Protein AF-A0A1F7LCM8-F1 (afdb_monomer_lite)

Structure (mmCIF, N/CA/C/O backbone):
data_AF-A0A1F7LCM8-F1
#
_entry.id   AF-A0A1F7LCM8-F1
#
loop_
_atom_site.group_PDB
_atom_site.id
_atom_site.type_symbol
_atom_site.label_atom_id
_atom_site.label_alt_id
_atom_site.label_comp_id
_atom_site.label_asym_id
_atom_site.label_entity_id
_atom_site.label_seq_id
_atom_site.pdbx_PDB_ins_code
_atom_site.Cartn_x
_atom_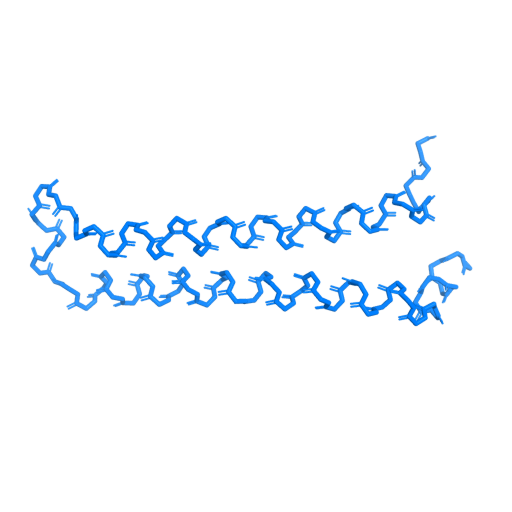site.Cartn_y
_atom_site.Cartn_z
_atom_site.occupancy
_atom_site.B_iso_or_equiv
_atom_site.auth_seq_id
_atom_site.auth_comp_id
_atom_site.auth_asym_id
_atom_site.auth_atom_id
_atom_site.pdbx_PDB_model_num
ATOM 1 N N . MET A 1 1 ? 11.857 8.520 -27.995 1.00 55.34 1 MET A N 1
ATOM 2 C CA . MET A 1 1 ? 11.831 7.115 -28.469 1.00 55.34 1 MET A CA 1
ATOM 3 C C . MET A 1 1 ? 11.978 6.090 -27.338 1.00 55.34 1 MET A C 1
ATOM 5 O O . MET A 1 1 ? 11.202 5.148 -27.341 1.00 55.34 1 MET A O 1
ATOM 9 N N . LEU A 1 2 ? 12.859 6.287 -26.342 1.00 58.94 2 LEU A N 1
ATOM 10 C CA . LEU A 1 2 ? 13.083 5.329 -25.234 1.00 58.94 2 LEU A CA 1
ATOM 11 C C . LEU A 1 2 ? 11.840 5.032 -24.353 1.00 58.94 2 LEU A C 1
ATOM 13 O O . LEU A 1 2 ? 11.648 3.911 -23.890 1.00 58.94 2 LEU A O 1
ATOM 17 N N . GLN A 1 3 ? 10.960 6.019 -24.144 1.00 57.56 3 GLN A N 1
ATOM 18 C CA . GLN A 1 3 ? 9.712 5.820 -23.388 1.00 57.56 3 GLN A CA 1
ATOM 19 C C . GLN A 1 3 ? 8.707 4.910 -24.114 1.00 57.56 3 GLN A C 1
ATOM 21 O O . GLN A 1 3 ? 8.061 4.084 -23.476 1.00 57.56 3 GLN A O 1
ATOM 26 N N . LEU A 1 4 ? 8.606 5.013 -25.446 1.00 59.28 4 LEU A N 1
ATOM 27 C CA . LEU A 1 4 ? 7.727 4.152 -26.248 1.00 59.28 4 LEU A CA 1
ATOM 28 C C . LEU A 1 4 ? 8.211 2.696 -26.238 1.00 59.28 4 LEU A C 1
ATOM 30 O O . LEU A 1 4 ? 7.385 1.793 -26.159 1.00 59.28 4 LEU A O 1
ATOM 34 N N . SER A 1 5 ? 9.528 2.452 -26.233 1.00 62.25 5 SER A N 1
ATOM 35 C CA . SER A 1 5 ? 10.072 1.090 -26.122 1.00 62.25 5 SER A CA 1
ATOM 36 C C . SER A 1 5 ? 9.807 0.441 -24.760 1.00 62.25 5 SER A C 1
ATOM 38 O O . SER A 1 5 ? 9.541 -0.754 -24.716 1.00 62.25 5 SER A O 1
ATOM 40 N N . LEU A 1 6 ? 9.806 1.207 -23.662 1.00 64.94 6 LEU A N 1
ATOM 41 C CA . LEU A 1 6 ? 9.503 0.679 -22.321 1.00 64.94 6 LEU A CA 1
ATOM 42 C C . LEU A 1 6 ? 8.031 0.311 -22.152 1.00 64.94 6 LEU A C 1
ATOM 44 O O . LEU A 1 6 ? 7.713 -0.740 -21.605 1.00 64.94 6 LEU A O 1
ATOM 48 N N . LEU A 1 7 ? 7.135 1.148 -22.678 1.00 67.56 7 LEU A N 1
ATOM 49 C CA . LEU A 1 7 ? 5.696 0.871 -22.703 1.00 67.56 7 LEU A CA 1
ATOM 50 C C . LEU A 1 7 ? 5.330 -0.284 -23.647 1.00 67.56 7 LEU A C 1
ATOM 52 O O . LEU A 1 7 ? 4.206 -0.769 -23.599 1.00 67.56 7 LEU A O 1
ATOM 56 N N . SER A 1 8 ? 6.266 -0.723 -24.488 1.00 73.69 8 SER A N 1
ATOM 57 C CA . SER A 1 8 ? 6.102 -1.878 -25.372 1.00 73.69 8 SER A CA 1
ATOM 58 C C . SER A 1 8 ? 6.689 -3.166 -24.784 1.00 73.69 8 SER A C 1
ATOM 60 O O . SER A 1 8 ? 6.455 -4.231 -25.350 1.00 73.69 8 SER A O 1
ATOM 62 N N . ASP A 1 9 ? 7.451 -3.096 -23.682 1.00 82.00 9 ASP A N 1
ATOM 63 C CA . ASP A 1 9 ? 8.004 -4.281 -23.022 1.00 82.00 9 ASP A CA 1
ATOM 64 C C . ASP A 1 9 ? 6.938 -4.907 -22.100 1.00 82.00 9 ASP A C 1
ATOM 66 O O . ASP A 1 9 ? 6.630 -4.360 -21.032 1.00 82.00 9 ASP A O 1
ATOM 70 N N . PRO A 1 10 ? 6.376 -6.076 -22.463 1.00 84.06 10 PRO A N 1
ATOM 71 C CA . PRO A 1 10 ? 5.324 -6.710 -21.679 1.00 84.06 10 PRO A CA 1
ATOM 72 C C . PRO A 1 10 ? 5.793 -7.098 -20.273 1.00 84.06 10 PRO A C 1
ATOM 74 O O . PRO A 1 10 ? 4.976 -7.143 -19.355 1.00 84.06 10 PRO A O 1
ATOM 77 N N . ARG A 1 11 ? 7.092 -7.355 -20.061 1.00 84.94 11 ARG A N 1
ATOM 78 C CA . ARG A 1 11 ? 7.626 -7.683 -18.729 1.00 84.94 11 ARG A CA 1
ATOM 79 C C . ARG A 1 11 ? 7.639 -6.460 -17.825 1.00 84.94 11 ARG A C 1
ATOM 81 O O . ARG A 1 11 ? 7.296 -6.575 -16.650 1.00 84.94 11 ARG A O 1
ATOM 88 N N . PHE A 1 12 ? 8.011 -5.303 -18.371 1.00 84.56 12 PHE A N 1
ATOM 89 C CA . PHE A 1 12 ? 7.966 -4.041 -17.642 1.00 84.56 12 PHE A CA 1
ATOM 90 C C . PHE A 1 12 ? 6.529 -3.689 -17.254 1.00 84.56 12 PHE A C 1
ATOM 92 O O . PHE A 1 12 ? 6.268 -3.444 -16.077 1.00 84.56 12 PHE A O 1
ATOM 99 N N . LEU A 1 13 ? 5.593 -3.753 -18.208 1.00 87.00 13 LEU A N 1
ATOM 100 C CA . LEU A 1 13 ? 4.178 -3.486 -17.949 1.00 87.00 13 LEU A CA 1
ATOM 101 C C . LEU A 1 13 ? 3.617 -4.400 -16.859 1.00 87.00 13 LEU A C 1
ATOM 103 O O . LEU A 1 13 ? 3.067 -3.898 -15.886 1.00 87.00 13 LEU A O 1
ATOM 107 N N . TRP A 1 14 ? 3.826 -5.717 -16.956 1.00 89.12 14 TRP A N 1
ATOM 108 C CA . TRP A 1 14 ? 3.368 -6.655 -15.927 1.00 89.12 14 TRP A CA 1
ATOM 109 C C . TRP A 1 14 ? 3.946 -6.349 -14.546 1.00 89.12 14 TRP A C 1
ATOM 111 O O . TRP A 1 14 ? 3.228 -6.408 -13.548 1.00 89.12 14 TRP A O 1
ATOM 121 N N . ASN A 1 15 ? 5.228 -5.992 -14.483 1.00 89.50 15 ASN A N 1
ATOM 122 C CA . ASN A 1 15 ? 5.890 -5.668 -13.227 1.00 89.50 15 ASN A CA 1
ATOM 123 C C . ASN A 1 15 ? 5.350 -4.369 -12.602 1.00 89.50 15 ASN A C 1
ATOM 125 O O . ASN A 1 15 ? 5.120 -4.309 -11.394 1.00 89.50 15 ASN A O 1
ATOM 129 N N . VAL A 1 16 ? 5.106 -3.340 -13.419 1.00 90.25 16 VAL A N 1
ATOM 130 C CA . VAL A 1 16 ? 4.502 -2.076 -12.974 1.00 90.25 16 VAL A CA 1
ATOM 131 C C . VAL A 1 16 ? 3.046 -2.285 -12.556 1.00 90.25 16 VAL A C 1
ATOM 133 O O . VAL A 1 16 ? 2.648 -1.804 -11.498 1.00 90.25 16 VAL A O 1
ATOM 136 N N . THR A 1 17 ? 2.265 -3.059 -13.316 1.00 92.75 17 THR A N 1
ATOM 137 C CA . THR A 1 17 ? 0.885 -3.419 -12.963 1.00 92.75 17 THR A CA 1
ATOM 138 C C . THR A 1 17 ? 0.826 -4.159 -11.629 1.00 92.75 17 THR A C 1
ATOM 140 O O . THR A 1 17 ? -0.008 -3.822 -10.793 1.00 92.75 17 THR A O 1
ATOM 143 N N . ALA A 1 18 ? 1.727 -5.115 -11.383 1.00 93.19 18 ALA A N 1
ATOM 144 C CA . ALA A 1 18 ? 1.808 -5.804 -10.097 1.00 93.19 18 ALA A CA 1
ATOM 145 C C . ALA A 1 18 ? 2.076 -4.822 -8.942 1.00 93.19 18 ALA A C 1
ATOM 147 O O . ALA A 1 18 ? 1.374 -4.859 -7.931 1.00 93.19 18 ALA A O 1
ATOM 148 N N . GLY A 1 19 ? 3.022 -3.893 -9.118 1.00 93.38 19 GLY A N 1
ATOM 149 C CA . GLY A 1 19 ? 3.290 -2.831 -8.145 1.00 93.38 19 GLY A CA 1
ATOM 150 C C . GLY A 1 19 ? 2.068 -1.945 -7.876 1.00 93.38 19 GLY A C 1
ATOM 151 O O . GLY A 1 19 ? 1.737 -1.696 -6.718 1.00 93.38 19 GLY A O 1
ATOM 152 N N . TYR A 1 20 ? 1.343 -1.541 -8.925 1.00 93.88 20 TYR A N 1
ATOM 153 C CA . TYR A 1 20 ? 0.102 -0.771 -8.798 1.00 93.88 20 TYR A CA 1
ATOM 154 C C . TYR A 1 20 ? -0.983 -1.517 -8.028 1.00 93.88 20 TYR A C 1
ATOM 156 O O . TYR A 1 20 ? -1.633 -0.922 -7.171 1.00 93.88 20 TYR A O 1
ATOM 164 N N . LEU A 1 21 ? -1.182 -2.808 -8.301 1.00 96.88 21 LEU A N 1
ATOM 165 C CA . LEU A 1 21 ? -2.163 -3.619 -7.579 1.00 96.88 21 LEU A CA 1
ATOM 166 C C . LEU A 1 21 ? -1.831 -3.678 -6.087 1.00 96.88 21 LEU A C 1
ATOM 168 O O . LEU A 1 21 ? -2.716 -3.488 -5.256 1.00 96.88 21 LEU A O 1
ATOM 172 N N . VAL A 1 22 ? -0.555 -3.859 -5.740 1.00 96.12 22 VAL A N 1
ATOM 173 C CA . VAL A 1 22 ? -0.103 -3.843 -4.343 1.00 96.12 22 VAL A CA 1
ATOM 174 C C . VAL A 1 22 ? -0.357 -2.479 -3.692 1.00 96.12 22 VAL A C 1
ATOM 176 O O . VAL A 1 22 ? -0.884 -2.420 -2.579 1.00 96.12 22 VAL A O 1
ATOM 179 N N . THR A 1 23 ? -0.070 -1.380 -4.395 1.00 97.00 23 THR A N 1
ATOM 180 C CA . THR A 1 23 ? -0.369 -0.022 -3.917 1.00 97.00 23 THR A CA 1
ATOM 181 C C . THR A 1 23 ? -1.868 0.190 -3.698 1.00 97.00 23 THR A C 1
ATOM 183 O O . THR A 1 23 ? -2.256 0.730 -2.663 1.00 97.00 23 THR A O 1
ATOM 186 N N . LEU A 1 24 ? -2.718 -0.254 -4.629 1.00 97.00 24 LEU A N 1
ATOM 187 C CA . LEU A 1 24 ? -4.175 -0.132 -4.522 1.00 97.00 24 LEU A CA 1
ATOM 188 C C . LEU A 1 24 ? -4.730 -0.935 -3.345 1.00 97.00 24 LEU A C 1
ATOM 190 O O . LEU A 1 24 ? -5.579 -0.428 -2.616 1.00 97.00 24 LEU A O 1
ATOM 194 N N . VAL A 1 25 ? -4.224 -2.150 -3.118 1.00 97.19 25 VAL A N 1
ATOM 195 C CA . VAL A 1 25 ? -4.591 -2.955 -1.945 1.00 97.19 25 VAL A CA 1
ATOM 196 C C . VAL A 1 25 ? -4.187 -2.235 -0.658 1.00 97.19 25 VAL A C 1
ATOM 198 O O . VAL A 1 25 ? -5.012 -2.092 0.242 1.00 97.19 25 VAL A O 1
ATOM 201 N N . GLY A 1 26 ? -2.957 -1.718 -0.580 1.00 95.94 26 GLY A N 1
ATOM 202 C CA . GLY A 1 26 ? -2.501 -0.931 0.567 1.00 95.94 26 GLY A CA 1
ATOM 203 C C . GLY A 1 26 ? -3.389 0.288 0.835 1.00 95.94 26 GLY A C 1
ATOM 204 O O . GLY A 1 26 ? -3.857 0.483 1.957 1.00 95.94 26 GLY A O 1
ATOM 205 N N . ALA A 1 27 ? -3.704 1.060 -0.209 1.00 96.50 27 ALA A N 1
ATOM 206 C CA . ALA A 1 27 ? -4.595 2.215 -0.126 1.00 96.50 27 ALA A CA 1
ATOM 207 C C . ALA A 1 27 ? -6.005 1.828 0.347 1.00 96.50 27 ALA A C 1
ATOM 209 O O . ALA A 1 27 ? -6.549 2.470 1.244 1.00 96.50 27 ALA A O 1
ATOM 210 N N . ALA A 1 28 ? -6.582 0.756 -0.202 1.00 97.25 28 ALA A N 1
ATOM 211 C CA . ALA A 1 28 ? -7.902 0.272 0.188 1.00 97.25 28 ALA A CA 1
ATOM 212 C C . ALA A 1 28 ? -7.951 -0.140 1.667 1.00 97.25 28 ALA A C 1
ATOM 214 O O . ALA A 1 28 ? -8.915 0.186 2.358 1.00 97.25 28 ALA A O 1
ATOM 215 N N . LEU A 1 29 ? -6.903 -0.794 2.181 1.00 95.38 29 LEU A N 1
ATOM 216 C CA . LEU A 1 29 ? -6.804 -1.162 3.597 1.00 95.38 29 LEU A CA 1
ATOM 217 C C . LEU A 1 29 ? -6.710 0.070 4.506 1.00 95.38 29 LEU A C 1
ATOM 219 O O . LEU A 1 29 ? -7.369 0.110 5.544 1.00 95.38 29 LEU A O 1
ATOM 223 N N . ILE A 1 30 ? -5.948 1.094 4.107 1.00 94.50 30 ILE A N 1
ATOM 224 C CA . ILE A 1 30 ? -5.861 2.366 4.843 1.00 94.50 30 ILE A CA 1
ATOM 225 C C . ILE A 1 30 ? -7.220 3.076 4.850 1.00 94.50 30 ILE A C 1
ATOM 227 O O . ILE A 1 30 ? -7.667 3.538 5.900 1.00 94.50 30 ILE A O 1
ATOM 231 N N . VAL A 1 31 ? -7.912 3.130 3.707 1.00 95.06 31 VAL A N 1
ATOM 232 C CA . VAL A 1 31 ? -9.260 3.713 3.610 1.00 95.06 31 VAL A CA 1
ATOM 233 C C . VAL A 1 31 ? -10.244 2.941 4.487 1.00 95.06 31 VAL A C 1
ATOM 235 O O . VAL A 1 31 ? -10.983 3.557 5.251 1.00 95.06 31 VAL A O 1
ATOM 238 N N . ALA A 1 32 ? -10.217 1.607 4.457 1.00 93.69 32 ALA A N 1
ATOM 239 C CA . ALA A 1 32 ? -11.048 0.771 5.319 1.00 93.69 32 ALA A CA 1
ATOM 240 C C . ALA A 1 32 ? -10.760 1.023 6.810 1.00 93.69 32 ALA A C 1
ATOM 242 O O . ALA A 1 32 ? -11.696 1.144 7.603 1.00 93.69 32 ALA A O 1
ATOM 243 N N . ALA A 1 33 ? -9.489 1.181 7.193 1.00 90.62 33 ALA A N 1
ATOM 244 C CA . ALA A 1 33 ? -9.103 1.561 8.549 1.00 90.62 33 ALA A CA 1
ATOM 245 C C . ALA A 1 33 ? -9.627 2.960 8.923 1.00 90.62 33 ALA A C 1
ATOM 247 O O . ALA A 1 33 ? -10.126 3.156 10.033 1.00 90.62 33 ALA A O 1
ATOM 248 N N . GLY A 1 34 ? -9.573 3.927 8.006 1.00 89.19 34 GLY A N 1
ATOM 249 C CA . GL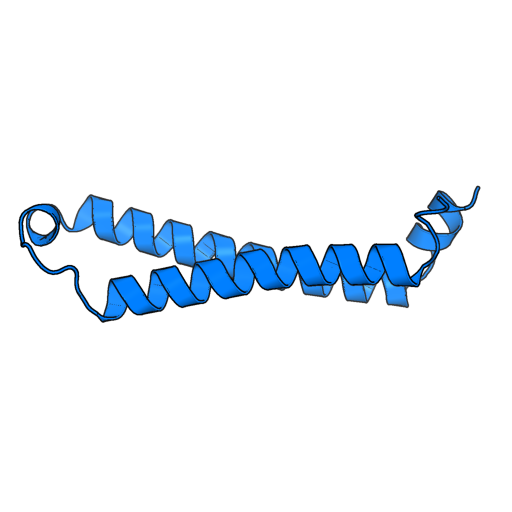Y A 1 34 ? -10.140 5.265 8.194 1.00 89.19 34 GLY A CA 1
ATOM 250 C C . GLY A 1 34 ? -11.660 5.243 8.366 1.00 89.19 34 GLY A C 1
ATOM 251 O O . GLY A 1 34 ? -12.186 5.853 9.295 1.00 89.19 34 GLY A O 1
ATOM 252 N N . MET A 1 35 ? -12.369 4.477 7.535 1.00 90.94 35 MET A N 1
ATOM 253 C CA . MET A 1 35 ? -13.818 4.279 7.644 1.00 90.94 35 MET A CA 1
ATOM 254 C C . MET A 1 35 ? -14.203 3.589 8.952 1.00 90.94 35 MET A C 1
ATOM 256 O O . MET A 1 35 ? -15.203 3.957 9.568 1.00 90.94 35 MET A O 1
ATOM 260 N N . TRP A 1 36 ? -13.416 2.604 9.391 1.00 88.94 36 TRP A N 1
ATOM 261 C CA . TRP A 1 36 ? -13.602 1.978 10.695 1.00 88.94 36 TRP A CA 1
ATOM 262 C C . TRP A 1 36 ? -13.446 3.018 11.804 1.00 88.94 36 TRP A C 1
ATOM 264 O O . TRP A 1 36 ? -14.343 3.148 12.631 1.00 88.94 36 TRP A O 1
ATOM 274 N N . LEU A 1 37 ? -12.381 3.825 11.784 1.00 83.69 37 LEU A N 1
ATOM 275 C CA . LEU A 1 37 ? -12.167 4.873 12.783 1.00 83.69 37 LEU A CA 1
ATOM 276 C C . LEU A 1 37 ? -13.320 5.890 12.814 1.00 83.69 37 LEU A C 1
ATOM 278 O O . LEU A 1 37 ? -13.786 6.236 13.894 1.00 83.69 37 LEU A O 1
ATOM 282 N N . ALA A 1 38 ? -13.810 6.320 11.648 1.00 82.94 38 ALA A N 1
ATOM 283 C CA . ALA A 1 38 ? -14.920 7.265 11.534 1.00 82.94 38 ALA A CA 1
ATOM 284 C C . ALA A 1 38 ? -16.245 6.698 12.073 1.00 82.94 38 ALA A C 1
ATOM 286 O O . ALA A 1 38 ? -17.023 7.422 12.687 1.00 82.94 38 ALA A O 1
ATOM 287 N N . ARG A 1 39 ? -16.498 5.396 11.880 1.00 82.81 39 ARG A N 1
ATOM 288 C CA . ARG A 1 39 ? -17.682 4.711 12.429 1.00 82.81 39 ARG A CA 1
ATOM 289 C C . ARG A 1 39 ? -17.552 4.372 13.905 1.00 82.81 39 ARG A C 1
ATOM 291 O O . ARG A 1 39 ? -18.562 4.211 14.578 1.00 82.81 39 ARG A O 1
ATOM 298 N N . ALA A 1 40 ? -16.329 4.232 14.401 1.00 74.00 40 ALA A N 1
ATOM 299 C CA . ALA A 1 40 ? -16.077 3.750 15.746 1.00 74.00 40 ALA A CA 1
ATOM 300 C C . ALA A 1 40 ? -16.353 4.789 16.841 1.00 74.00 40 ALA A C 1
ATOM 302 O O . ALA A 1 40 ? -16.193 4.416 17.994 1.00 74.00 40 ALA A O 1
ATOM 303 N N . GLY A 1 41 ? -16.767 6.026 16.516 1.00 67.81 41 GLY A N 1
ATOM 304 C CA . GLY A 1 41 ? -17.332 7.030 17.438 1.00 67.81 41 GLY A CA 1
ATOM 305 C C . GLY A 1 41 ? -16.624 7.148 18.798 1.00 67.81 41 GLY A C 1
ATOM 306 O O . GLY A 1 41 ? -15.742 7.979 18.983 1.00 67.81 41 GLY A O 1
ATOM 307 N N . GLU A 1 42 ? -17.001 6.284 19.738 1.00 58.00 42 GLU A N 1
ATOM 308 C CA . GLU A 1 42 ? -16.516 6.171 21.118 1.00 58.00 42 GLU A CA 1
ATOM 309 C C . GLU A 1 42 ? -15.070 5.641 21.272 1.00 58.00 42 GLU A C 1
ATOM 311 O O . GLU A 1 42 ? -14.363 6.055 22.188 1.00 58.00 42 GLU A O 1
ATOM 316 N N . TRP A 1 43 ? -14.553 4.797 20.366 1.00 57.97 43 TRP A N 1
ATOM 317 C CA . TRP A 1 43 ? -13.173 4.267 20.457 1.00 57.97 43 TRP A CA 1
ATOM 318 C C . TRP A 1 43 ? -12.094 5.317 20.162 1.00 57.97 43 TRP A C 1
ATOM 320 O O . TRP A 1 43 ? -10.924 5.106 20.482 1.00 57.97 43 TRP A O 1
ATOM 330 N N . ALA A 1 44 ? -12.463 6.445 19.547 1.00 56.41 44 ALA A N 1
ATOM 331 C CA . ALA A 1 44 ? -11.558 7.572 19.336 1.00 56.41 44 ALA A CA 1
ATOM 332 C C . ALA A 1 44 ? -11.266 8.344 20.638 1.00 56.41 44 ALA A C 1
ATOM 334 O O . ALA A 1 44 ? -10.248 9.028 20.718 1.00 56.41 44 ALA A O 1
ATOM 335 N N . LEU A 1 45 ? -12.133 8.207 21.650 1.00 59.50 45 LEU A N 1
ATOM 336 C CA . LEU A 1 45 ? -12.001 8.828 22.972 1.00 59.50 45 LEU A CA 1
ATOM 337 C C . LEU A 1 45 ? -11.251 7.933 23.974 1.00 59.50 45 LEU A C 1
ATOM 339 O O . LEU A 1 45 ? -10.803 8.408 25.015 1.00 59.50 45 LEU A O 1
ATOM 343 N N . VAL A 1 46 ? -11.088 6.642 23.666 1.00 63.12 46 VAL A N 1
ATOM 344 C CA . VAL A 1 46 ? -10.337 5.698 24.502 1.00 63.12 46 VAL A CA 1
ATOM 345 C C . VAL A 1 46 ? -8.839 5.844 24.222 1.00 63.12 46 VAL A C 1
ATOM 347 O O . VAL A 1 46 ? -8.403 5.819 23.073 1.00 63.12 46 VAL A O 1
ATOM 350 N N . ALA A 1 47 ? -8.023 5.928 25.279 1.00 62.62 47 ALA A N 1
ATOM 351 C CA . ALA A 1 47 ? -6.575 6.161 25.190 1.00 62.62 47 ALA A CA 1
ATOM 352 C C . ALA A 1 47 ? -5.796 5.112 24.364 1.00 62.62 47 ALA A C 1
ATOM 354 O O . ALA A 1 47 ? -4.661 5.363 23.958 1.00 62.62 47 ALA A O 1
ATOM 355 N N . ARG A 1 48 ? -6.382 3.934 24.097 1.00 69.31 48 ARG A N 1
ATOM 356 C CA . ARG A 1 48 ? -5.745 2.849 23.342 1.00 69.31 48 ARG A CA 1
ATOM 357 C C . ARG A 1 48 ? -6.629 2.384 22.188 1.00 69.31 48 ARG A C 1
ATOM 359 O O . ARG A 1 48 ? -7.660 1.752 22.396 1.00 69.31 48 ARG A O 1
ATOM 366 N N . LYS A 1 49 ? -6.176 2.644 20.958 1.00 76.75 49 LYS A N 1
ATOM 367 C CA . LYS A 1 49 ? -6.833 2.159 19.736 1.00 76.75 49 LYS A CA 1
ATOM 368 C C . LYS A 1 49 ? -6.808 0.622 19.665 1.00 76.75 49 LYS A C 1
ATOM 370 O O . LYS A 1 49 ? -5.806 0.030 20.082 1.00 76.75 49 LYS A O 1
ATOM 375 N N . PRO A 1 50 ? -7.828 -0.033 19.080 1.00 84.50 50 PRO A N 1
ATOM 376 C CA . PRO A 1 50 ? -7.838 -1.483 18.891 1.00 84.50 50 PRO A CA 1
ATOM 377 C C . PRO A 1 50 ? -6.580 -1.983 18.172 1.00 84.50 50 PRO A C 1
ATOM 379 O O . PRO A 1 50 ? -6.189 -1.421 17.148 1.00 84.50 50 PRO A O 1
ATOM 382 N N . LEU A 1 51 ? -5.968 -3.064 18.669 1.00 88.06 51 LEU A N 1
ATOM 383 C CA . LEU A 1 51 ? -4.769 -3.653 18.054 1.00 88.06 51 LEU A CA 1
ATOM 384 C C . LEU A 1 51 ? -5.022 -4.049 16.590 1.00 88.06 51 LEU A C 1
ATOM 386 O O . LEU A 1 51 ? -4.180 -3.807 15.733 1.00 88.06 51 LEU A O 1
ATOM 390 N N . ALA A 1 52 ? -6.212 -4.576 16.291 1.00 88.88 52 ALA A N 1
ATOM 391 C CA . ALA A 1 52 ? -6.610 -4.933 14.931 1.00 88.88 52 ALA A CA 1
ATOM 392 C C . ALA A 1 52 ? -6.586 -3.730 13.970 1.00 88.88 52 ALA A C 1
ATOM 394 O O . ALA A 1 52 ? -6.094 -3.852 12.852 1.00 88.88 52 ALA A O 1
ATOM 395 N N . TRP A 1 53 ? -7.046 -2.554 14.414 1.00 89.44 53 TRP A N 1
ATOM 396 C CA . TRP A 1 53 ? -6.994 -1.325 13.613 1.00 89.44 53 TRP A CA 1
ATOM 397 C C . TRP A 1 53 ? -5.551 -0.868 13.366 1.00 89.44 53 TRP A C 1
ATOM 399 O O . TRP A 1 53 ? -5.212 -0.436 12.262 1.00 89.44 53 TRP A O 1
ATOM 409 N N . GLN A 1 54 ? -4.690 -0.989 14.383 1.00 90.44 54 GLN A N 1
ATOM 410 C CA . GLN A 1 54 ? -3.273 -0.637 14.276 1.00 90.44 54 GLN A CA 1
ATOM 411 C C . GLN A 1 54 ? -2.551 -1.547 13.277 1.00 90.44 54 GLN A C 1
ATOM 413 O O . GLN A 1 54 ? -1.851 -1.048 12.401 1.00 90.44 54 GLN A O 1
ATOM 418 N N . ILE A 1 55 ? -2.777 -2.864 13.360 1.00 94.56 55 ILE A N 1
ATOM 419 C CA . ILE A 1 55 ? -2.217 -3.849 12.425 1.00 94.56 55 ILE A CA 1
ATOM 420 C C . ILE A 1 55 ? -2.732 -3.585 11.009 1.00 94.56 55 ILE A C 1
ATOM 422 O O . ILE A 1 55 ? -1.933 -3.524 10.082 1.00 94.56 55 ILE A O 1
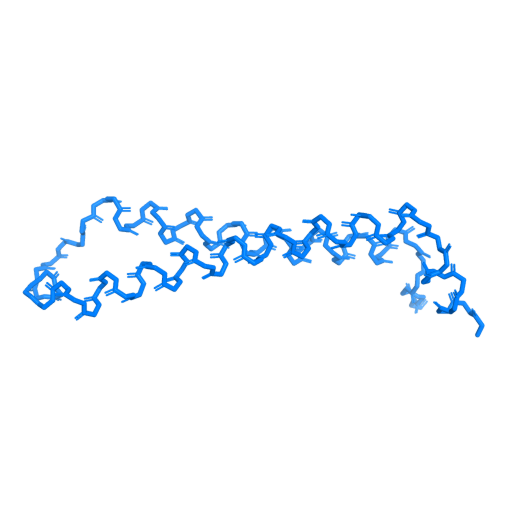ATOM 426 N N . LEU A 1 56 ? -4.039 -3.370 10.836 1.00 93.88 56 LEU A N 1
ATOM 427 C CA . LEU A 1 56 ? -4.636 -3.078 9.531 1.00 93.88 56 LEU A CA 1
ATOM 428 C C . LEU A 1 56 ? -4.010 -1.834 8.886 1.00 93.88 56 LEU A C 1
ATOM 430 O O . LEU A 1 56 ? -3.633 -1.865 7.717 1.00 93.88 56 LEU A O 1
ATOM 434 N N . SER A 1 57 ? -3.856 -0.760 9.664 1.00 93.50 57 SER A N 1
ATOM 435 C CA . SER A 1 57 ? -3.248 0.490 9.197 1.00 93.50 57 SER A CA 1
ATOM 436 C C . SER A 1 57 ? -1.768 0.311 8.865 1.00 93.50 57 SER A C 1
ATOM 438 O O . SER A 1 57 ? -1.310 0.803 7.837 1.00 93.50 57 SER A O 1
ATOM 440 N N . ALA A 1 58 ? -1.023 -0.413 9.706 1.00 96.00 58 ALA A N 1
ATOM 441 C CA . ALA A 1 58 ? 0.393 -0.688 9.489 1.00 96.00 58 ALA A CA 1
ATOM 442 C C . ALA A 1 58 ? 0.609 -1.536 8.231 1.00 96.00 58 ALA A C 1
ATOM 444 O O . ALA A 1 58 ? 1.389 -1.148 7.369 1.00 96.00 58 ALA A O 1
ATOM 445 N N . VAL A 1 59 ? -0.136 -2.635 8.077 1.00 96.75 59 VAL A N 1
ATOM 446 C CA . VAL A 1 59 ? -0.075 -3.504 6.892 1.00 96.75 59 VAL A CA 1
ATOM 447 C C . VAL A 1 59 ? -0.475 -2.736 5.634 1.00 96.75 59 VAL A C 1
ATOM 449 O O . VAL A 1 59 ? 0.234 -2.803 4.632 1.00 96.75 59 VAL A O 1
ATOM 452 N N . GLY A 1 60 ? -1.565 -1.964 5.686 1.00 96.12 60 GLY A N 1
ATOM 453 C CA . GLY A 1 60 ? -1.993 -1.123 4.569 1.00 96.12 60 GLY A CA 1
ATOM 454 C C . GLY A 1 60 ? -0.920 -0.112 4.159 1.00 96.12 60 GLY A C 1
ATOM 455 O O . GLY A 1 60 ? -0.590 -0.007 2.979 1.00 96.12 60 GLY A O 1
ATOM 456 N N . CYS A 1 61 ? -0.309 0.570 5.132 1.00 97.00 61 CYS A N 1
ATOM 457 C CA . CYS A 1 61 ? 0.785 1.515 4.910 1.00 97.00 61 CYS A CA 1
ATOM 458 C C . CYS A 1 61 ? 2.028 0.834 4.322 1.00 97.00 61 CYS A C 1
ATOM 460 O O . CYS A 1 61 ? 2.580 1.307 3.329 1.00 97.00 61 CYS A O 1
ATOM 462 N N . SER A 1 62 ? 2.435 -0.311 4.873 1.00 97.31 62 SER A N 1
ATOM 463 C CA . SER A 1 62 ? 3.571 -1.082 4.369 1.00 97.31 62 SER A CA 1
ATOM 464 C C . SER A 1 62 ? 3.359 -1.533 2.928 1.00 97.31 62 SER A C 1
ATOM 466 O O . SER A 1 62 ? 4.258 -1.354 2.113 1.00 97.31 62 SER A O 1
ATOM 468 N N . LEU A 1 63 ? 2.179 -2.058 2.585 1.00 96.25 63 LEU A N 1
ATOM 469 C CA . LEU A 1 63 ? 1.856 -2.462 1.214 1.00 96.25 63 LEU A CA 1
ATOM 470 C C . LEU A 1 63 ? 1.820 -1.265 0.265 1.00 96.25 63 LEU A C 1
ATOM 472 O O . LEU A 1 63 ? 2.359 -1.342 -0.836 1.00 96.25 63 LEU A O 1
ATOM 476 N N . PHE A 1 64 ? 1.244 -0.144 0.700 1.00 95.19 64 PHE A N 1
ATOM 477 C CA . PHE A 1 64 ? 1.210 1.078 -0.094 1.00 95.19 64 PHE A CA 1
ATOM 478 C C . PHE A 1 64 ? 2.626 1.559 -0.442 1.00 95.19 64 PHE A C 1
ATOM 480 O O . PHE A 1 64 ? 2.951 1.719 -1.620 1.00 95.19 64 PHE A O 1
ATOM 487 N N . ILE A 1 65 ? 3.486 1.717 0.570 1.00 96.88 65 ILE A N 1
ATOM 488 C CA . ILE A 1 65 ? 4.881 2.148 0.404 1.00 96.88 65 ILE A CA 1
ATOM 489 C C . ILE A 1 65 ? 5.653 1.139 -0.445 1.00 96.88 65 ILE A C 1
ATOM 491 O O . ILE A 1 65 ? 6.345 1.527 -1.384 1.00 96.88 65 ILE A O 1
ATOM 495 N N . PHE A 1 66 ? 5.517 -0.153 -0.149 1.00 96.81 66 PHE A N 1
ATOM 496 C CA . PHE A 1 66 ? 6.203 -1.210 -0.880 1.00 96.81 66 PHE A CA 1
ATOM 497 C C . PHE A 1 66 ? 5.821 -1.222 -2.362 1.00 96.81 66 PHE A C 1
ATOM 499 O O . PHE A 1 66 ? 6.706 -1.291 -3.209 1.00 96.81 66 PHE A O 1
ATOM 506 N N . GLY A 1 67 ? 4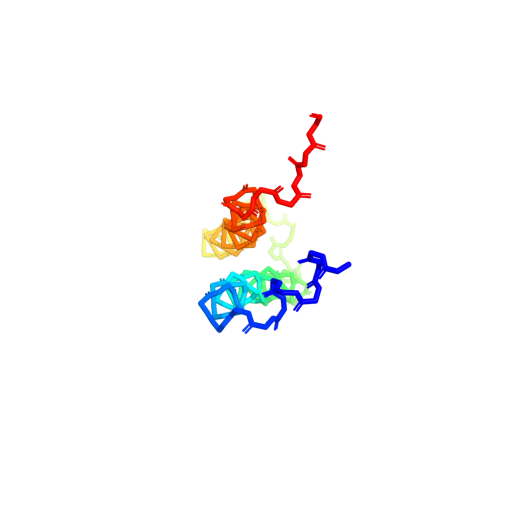.536 -1.075 -2.695 1.00 94.06 67 GLY A N 1
ATOM 507 C CA . GLY A 1 67 ? 4.081 -0.997 -4.084 1.00 94.06 67 GLY A CA 1
ATOM 508 C C . GLY A 1 67 ? 4.646 0.216 -4.832 1.00 94.06 67 GLY A C 1
ATOM 509 O O . GLY A 1 67 ? 5.022 0.091 -5.997 1.00 94.06 67 GLY A O 1
ATOM 510 N N . ILE A 1 68 ? 4.791 1.371 -4.168 1.00 93.00 68 ILE A N 1
ATOM 511 C CA . ILE A 1 68 ? 5.431 2.561 -4.758 1.00 93.00 68 ILE A CA 1
ATOM 512 C C . ILE A 1 68 ? 6.935 2.333 -4.965 1.00 93.00 68 ILE A C 1
ATOM 514 O O . ILE A 1 68 ? 7.454 2.577 -6.055 1.00 93.00 68 ILE A O 1
ATOM 518 N N . LEU A 1 69 ? 7.642 1.824 -3.951 1.00 94.69 69 LEU A N 1
ATOM 519 C CA . LEU A 1 69 ? 9.077 1.533 -4.042 1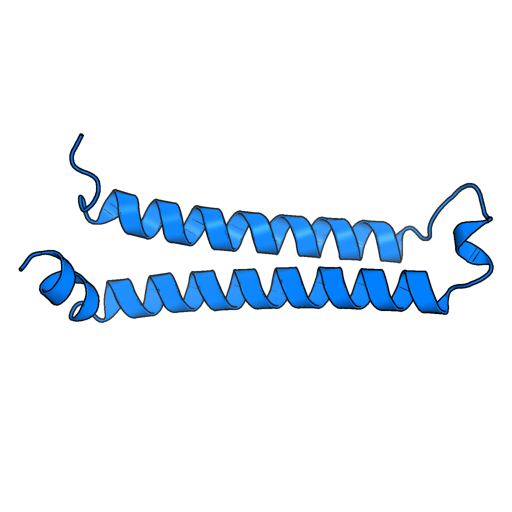.00 94.69 69 LEU A CA 1
ATOM 520 C C . LEU A 1 69 ? 9.381 0.469 -5.101 1.00 94.69 69 LEU A C 1
ATOM 522 O O 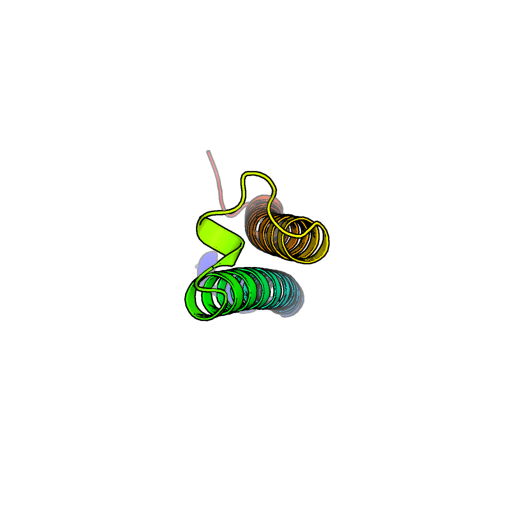. LEU A 1 69 ? 10.373 0.583 -5.818 1.00 94.69 69 LEU A O 1
ATOM 526 N N . TRP A 1 70 ? 8.513 -0.530 -5.247 1.00 93.19 70 TRP A N 1
ATOM 527 C CA . TRP A 1 70 ? 8.608 -1.539 -6.298 1.00 93.19 70 TRP A CA 1
ATOM 528 C C . TRP A 1 70 ? 8.553 -0.905 -7.690 1.00 93.19 70 TRP A C 1
ATOM 530 O O . TRP A 1 70 ? 9.383 -1.215 -8.545 1.00 93.19 70 TRP A O 1
ATOM 540 N N . GLN A 1 71 ? 7.601 0.001 -7.926 1.00 89.38 71 GLN A N 1
ATOM 541 C CA . GLN A 1 71 ? 7.470 0.706 -9.206 1.00 89.38 71 GLN A CA 1
ATOM 542 C C . GLN A 1 71 ? 8.694 1.586 -9.490 1.00 89.38 71 GLN A C 1
ATOM 544 O O . GLN A 1 71 ? 9.213 1.578 -10.606 1.00 89.38 71 GLN A O 1
ATOM 549 N N . LEU A 1 72 ? 9.214 2.280 -8.472 1.00 88.19 72 LEU A N 1
ATOM 550 C CA . LEU A 1 72 ? 10.452 3.056 -8.585 1.00 88.19 72 LEU A CA 1
ATOM 551 C C . LEU A 1 72 ? 11.657 2.165 -8.912 1.00 88.19 72 LEU A C 1
ATOM 553 O O . LEU A 1 72 ? 12.453 2.504 -9.784 1.00 88.19 72 LEU A O 1
ATOM 557 N N . ALA A 1 73 ? 11.776 1.001 -8.273 1.00 88.38 73 ALA A N 1
ATOM 558 C CA . ALA A 1 73 ? 12.827 0.035 -8.577 1.00 88.38 73 ALA A CA 1
ATOM 559 C C . ALA A 1 73 ? 12.710 -0.513 -10.010 1.00 88.38 73 ALA A C 1
ATOM 561 O O . ALA A 1 73 ? 13.724 -0.660 -10.695 1.00 88.38 73 ALA A O 1
ATOM 562 N N . ALA A 1 74 ? 11.488 -0.766 -10.490 1.00 85.25 74 ALA A N 1
ATOM 563 C CA . ALA A 1 74 ? 11.237 -1.165 -11.873 1.00 85.25 74 ALA A CA 1
ATOM 564 C C . ALA A 1 74 ? 11.702 -0.085 -12.864 1.00 85.25 74 ALA A C 1
ATOM 566 O O . ALA A 1 74 ? 12.391 -0.402 -13.831 1.00 85.25 74 ALA A O 1
ATOM 567 N N . LEU A 1 75 ? 11.395 1.185 -12.584 1.00 81.75 75 LEU A N 1
ATOM 568 C CA . LEU A 1 75 ? 11.845 2.333 -13.375 1.00 81.75 75 LEU A CA 1
ATOM 569 C C . LEU A 1 75 ? 13.376 2.461 -13.381 1.00 81.75 75 LEU A C 1
ATOM 571 O O . LEU A 1 75 ? 13.977 2.561 -14.452 1.00 81.75 75 LEU A O 1
ATOM 575 N N . MET A 1 76 ? 14.028 2.382 -12.217 1.00 82.88 76 MET A N 1
ATOM 576 C CA . MET A 1 76 ? 15.493 2.468 -12.111 1.00 82.88 76 MET A CA 1
ATOM 577 C C . MET A 1 76 ? 16.200 1.337 -12.869 1.00 82.88 76 MET A C 1
ATOM 579 O O . MET A 1 76 ? 17.177 1.579 -13.574 1.00 82.88 76 MET A O 1
ATOM 583 N N . ARG A 1 77 ? 15.679 0.106 -12.793 1.00 77.19 77 ARG A N 1
ATOM 584 C CA . ARG A 1 77 ? 16.258 -1.065 -13.471 1.00 77.19 77 ARG A CA 1
ATOM 585 C C . ARG A 1 77 ? 16.221 -0.959 -14.997 1.00 77.19 77 ARG A C 1
ATOM 587 O O . ARG A 1 77 ? 17.027 -1.591 -15.670 1.00 77.19 77 ARG A O 1
ATOM 594 N N . THR A 1 78 ? 15.308 -0.159 -15.539 1.00 69.19 78 THR A N 1
ATOM 595 C CA . THR A 1 78 ? 15.209 0.080 -16.984 1.00 69.19 78 THR A CA 1
ATOM 596 C C . THR A 1 78 ? 16.151 1.166 -17.512 1.00 69.19 78 THR A C 1
ATOM 598 O O . THR A 1 78 ? 16.133 1.448 -18.706 1.00 69.19 78 THR A O 1
ATOM 601 N N . GLY A 1 79 ? 16.982 1.781 -16.658 1.00 59.41 79 GLY A N 1
ATOM 602 C CA . GLY A 1 79 ? 17.934 2.818 -17.075 1.00 59.41 79 GLY A CA 1
ATOM 603 C C . GLY A 1 79 ? 17.273 4.113 -17.565 1.00 59.41 79 GLY A C 1
ATOM 604 O O . GLY A 1 79 ? 17.943 4.963 -18.137 1.00 59.41 79 GLY A O 1
ATOM 605 N N . ALA A 1 80 ? 15.962 4.279 -17.343 1.00 57.06 80 ALA A N 1
ATOM 606 C CA . ALA A 1 80 ? 15.203 5.463 -17.747 1.00 57.06 80 ALA A CA 1
ATOM 607 C C . ALA A 1 80 ? 15.599 6.731 -16.966 1.00 57.06 80 ALA A C 1
ATOM 609 O O . ALA A 1 80 ? 15.282 7.839 -17.392 1.00 57.06 80 ALA A O 1
ATOM 610 N N . VAL A 1 81 ? 16.293 6.566 -15.837 1.00 52.88 81 VAL A N 1
ATOM 611 C CA . VAL A 1 81 ? 16.866 7.654 -15.041 1.00 52.88 81 VAL A CA 1
ATOM 612 C C . VAL A 1 81 ? 18.365 7.698 -15.331 1.00 52.88 81 VAL A C 1
ATOM 614 O O . VAL A 1 81 ? 19.165 7.105 -14.611 1.00 52.88 81 VAL A O 1
ATOM 617 N N . ALA A 1 82 ? 18.735 8.336 -16.440 1.00 47.88 82 ALA A N 1
ATOM 618 C CA . ALA A 1 82 ? 20.109 8.767 -16.661 1.00 47.88 82 ALA A CA 1
ATOM 619 C C . ALA A 1 82 ? 20.337 10.022 -15.805 1.00 47.88 82 ALA A C 1
ATOM 621 O O . ALA A 1 82 ? 19.639 11.018 -16.000 1.00 47.88 82 ALA A O 1
ATOM 622 N N . TRP A 1 83 ? 21.244 9.935 -14.833 1.00 53.28 83 TRP A N 1
ATOM 623 C CA . TRP A 1 83 ? 21.854 11.113 -14.215 1.00 53.28 83 TRP A CA 1
ATOM 624 C C . TRP A 1 83 ? 23.009 11.582 -15.092 1.00 53.28 83 TRP A C 1
ATOM 626 O O . TRP A 1 83 ? 23.788 10.702 -15.526 1.00 53.28 83 TRP A O 1
#

pLDDT: mean 82.78, std 14.53, range [47.88, 97.31]

Sequence (83 aa):
MLQLSLLSDPRFLWNVTAGYLVTLVGAALIVAAGMWLARAGEWALVARKPLAWQILSAVGCSLFIFGILWQLAALMRTGAVAW

Foldseek 3Di:
DLVVVLVVPVVLVVQLVVLVVLLVQLVVLLVVLVVCVVVVVCQVVDPDHDPVSVVSNVSSVCSNVSSVVSNVVSCVVSVVDDD

Radius of gyration: 17.92 Å; chains: 1; bounding box: 40×19×54 Å

Secondary structure (DSSP, 8-state):
-HHHHHHT-HHHHHHHHHHHHHHHHHHHHHHHHHHHHHHTGGGGTSSS--HHHHHHHHHHHHHHHHHHHHHHHHHHHTT----